Protein AF-A0A9W9YK84-F1 (afdb_monomer_lite)

Structure (mmCIF, N/CA/C/O backbone):
data_AF-A0A9W9YK84-F1
#
_entry.id   AF-A0A9W9YK84-F1
#
loop_
_atom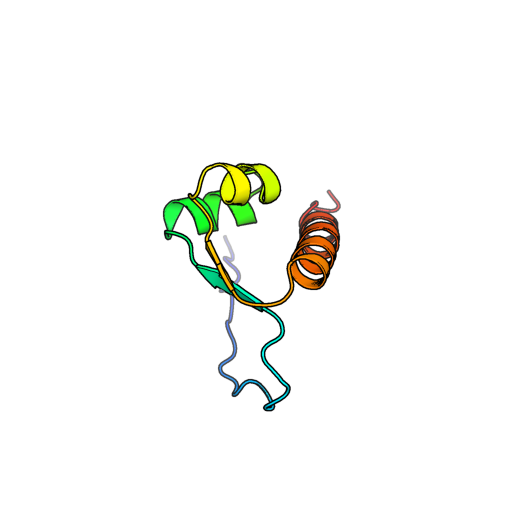_site.group_PDB
_atom_site.id
_atom_site.type_symbol
_atom_site.label_atom_id
_atom_site.label_alt_id
_atom_site.label_comp_id
_atom_site.label_asym_id
_atom_site.label_entity_id
_atom_site.label_seq_id
_atom_site.pdbx_PDB_ins_code
_atom_site.Cartn_x
_atom_site.Cartn_y
_atom_site.Car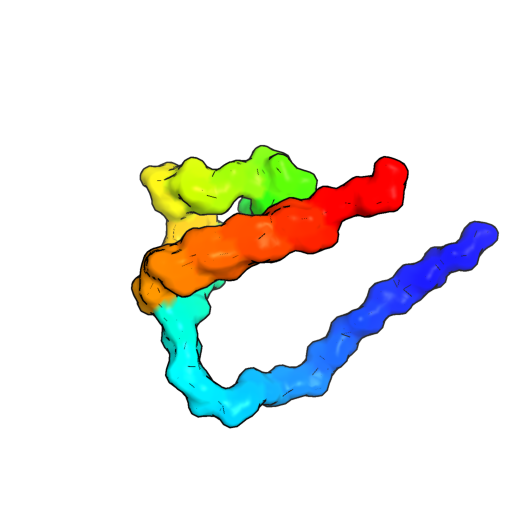tn_z
_atom_site.occupancy
_atom_site.B_iso_or_equiv
_atom_site.auth_seq_id
_atom_site.auth_comp_id
_atom_site.auth_asym_id
_atom_site.auth_atom_id
_atom_site.pdbx_PDB_model_num
ATOM 1 N N . MET A 1 1 ? -37.440 -7.823 -0.340 1.00 42.00 1 MET A N 1
ATOM 2 C CA . MET A 1 1 ? -36.053 -7.311 -0.312 1.00 42.00 1 MET A CA 1
ATOM 3 C C . MET A 1 1 ? -35.222 -8.201 -1.221 1.00 42.00 1 MET A C 1
ATOM 5 O O . MET A 1 1 ? -35.120 -9.381 -0.926 1.00 42.00 1 MET A O 1
ATOM 9 N N . ILE A 1 2 ? -34.740 -7.703 -2.363 1.00 46.41 2 ILE A N 1
ATOM 10 C CA . ILE A 1 2 ? -33.982 -8.518 -3.328 1.00 46.41 2 ILE A CA 1
ATOM 11 C C . ILE A 1 2 ? -32.505 -8.153 -3.163 1.00 46.41 2 ILE A C 1
ATOM 13 O O . ILE A 1 2 ? -32.059 -7.124 -3.665 1.00 46.41 2 ILE A O 1
ATOM 17 N N . GLY A 1 3 ? -31.760 -8.950 -2.397 1.00 46.72 3 GLY A N 1
ATOM 18 C CA . GLY A 1 3 ? -30.311 -8.800 -2.287 1.00 46.72 3 GLY A CA 1
ATOM 19 C C . GLY A 1 3 ? -29.652 -9.330 -3.558 1.00 46.72 3 GLY A C 1
ATOM 20 O O . GLY A 1 3 ? -29.718 -10.527 -3.822 1.00 46.72 3 GLY A O 1
ATOM 21 N N . ARG A 1 4 ? -29.042 -8.458 -4.371 1.00 49.19 4 ARG A N 1
ATOM 22 C CA . ARG A 1 4 ? -28.187 -8.900 -5.485 1.00 49.19 4 ARG A CA 1
ATOM 23 C C . ARG A 1 4 ? -26.962 -9.588 -4.891 1.00 49.19 4 ARG A C 1
ATOM 25 O O . ARG A 1 4 ? -26.176 -8.954 -4.196 1.00 49.19 4 ARG A O 1
ATOM 32 N N . GLN A 1 5 ? -26.821 -10.879 -5.162 1.00 59.38 5 GLN A N 1
ATOM 33 C CA . GLN A 1 5 ? -25.643 -11.651 -4.794 1.00 59.38 5 GLN A CA 1
ATOM 34 C C . GLN A 1 5 ? -24.466 -11.135 -5.634 1.00 59.38 5 GLN A C 1
ATOM 36 O O . GLN A 1 5 ? -24.516 -11.164 -6.864 1.00 59.38 5 GLN A O 1
ATOM 41 N N . GLY A 1 6 ? -23.450 -10.569 -4.981 1.00 58.91 6 GLY A N 1
ATOM 42 C CA . GLY A 1 6 ? -22.206 -10.210 -5.657 1.00 58.91 6 GLY A CA 1
ATOM 43 C C . GLY A 1 6 ? -21.529 -11.478 -6.177 1.00 58.91 6 GLY A C 1
ATOM 44 O O . GLY A 1 6 ? -21.449 -12.468 -5.455 1.00 58.91 6 GLY A O 1
ATOM 45 N N . SER A 1 7 ? -21.065 -11.464 -7.424 1.00 61.38 7 SER A N 1
ATOM 46 C CA . SER A 1 7 ? -20.301 -12.567 -8.013 1.00 61.38 7 SER A CA 1
ATOM 47 C C . SER A 1 7 ? -18.842 -12.155 -8.169 1.00 61.38 7 SER A C 1
ATOM 49 O O . SER A 1 7 ? -18.567 -11.107 -8.755 1.00 61.38 7 SER A O 1
ATOM 51 N N . ALA A 1 8 ? -17.916 -12.989 -7.709 1.00 64.06 8 ALA A N 1
ATOM 52 C CA . ALA A 1 8 ? -16.501 -12.875 -8.039 1.00 64.06 8 ALA A CA 1
ATOM 53 C C . ALA A 1 8 ? -16.156 -13.923 -9.108 1.00 64.06 8 ALA A C 1
ATOM 55 O O . ALA A 1 8 ? -16.606 -15.064 -9.022 1.00 64.06 8 ALA A O 1
ATOM 56 N N . GLY A 1 9 ? -15.400 -13.530 -10.134 1.00 64.38 9 GLY A N 1
ATOM 57 C CA . GLY A 1 9 ? -14.894 -14.450 -11.153 1.00 64.38 9 GLY A CA 1
ATOM 58 C C . GLY A 1 9 ? -13.541 -15.033 -10.750 1.00 64.38 9 GLY A C 1
ATOM 59 O O . GLY A 1 9 ? -12.714 -14.337 -10.166 1.00 64.38 9 GLY A O 1
ATOM 60 N N . SER A 1 10 ? -13.300 -16.297 -11.085 1.00 60.50 10 SER A N 1
ATOM 61 C CA . SER A 1 10 ? -11.981 -16.931 -11.013 1.00 60.50 10 SER A CA 1
ATOM 62 C C . SER A 1 10 ? -11.274 -16.803 -12.362 1.00 60.50 10 SER A C 1
ATOM 64 O O . SER A 1 10 ? -11.840 -17.184 -13.386 1.00 60.50 10 SER A O 1
ATOM 66 N N . GLY A 1 11 ? -10.040 -16.303 -12.373 1.00 60.66 11 GLY A N 1
ATOM 67 C CA . GLY A 1 11 ? -9.226 -16.204 -13.581 1.00 60.66 11 GLY A CA 1
ATOM 68 C C . GLY A 1 11 ? -7.743 -16.144 -13.244 1.00 60.66 11 GLY A C 1
ATOM 69 O O . GLY A 1 11 ? -7.354 -15.584 -12.220 1.00 60.66 11 GLY A O 1
ATOM 70 N N . SER A 1 12 ? -6.915 -16.743 -14.095 1.00 55.31 12 SER A N 1
ATOM 71 C CA . SER A 1 12 ? -5.463 -16.610 -14.023 1.00 55.31 12 SER A CA 1
ATOM 72 C C . SER A 1 12 ? -5.089 -15.190 -14.436 1.00 55.31 12 SER A C 1
ATOM 74 O O . SER A 1 12 ? -5.539 -14.714 -15.480 1.00 55.31 12 SER A O 1
ATOM 76 N N . PHE A 1 13 ? -4.256 -14.513 -13.646 1.00 61.16 13 PHE A N 1
ATOM 77 C CA . PHE A 1 13 ? -3.612 -13.287 -14.107 1.00 61.16 13 PHE A CA 1
ATOM 78 C C . PHE A 1 13 ? -2.831 -13.627 -15.393 1.00 61.16 13 PHE A C 1
ATOM 80 O O . PHE A 1 13 ? -2.027 -14.559 -15.349 1.00 61.16 13 PHE A O 1
ATOM 87 N N . PRO A 1 14 ? -3.081 -12.949 -16.533 1.00 64.31 14 PRO A N 1
ATOM 88 C CA . PRO A 1 14 ? -2.605 -13.369 -17.858 1.00 64.31 14 PRO A CA 1
ATOM 89 C C . PRO A 1 14 ? -1.078 -13.346 -18.047 1.00 64.31 14 PRO A C 1
ATOM 91 O O . PRO A 1 14 ? -0.604 -13.662 -19.132 1.00 64.31 14 PRO A O 1
ATOM 94 N N . GLY A 1 15 ? -0.309 -13.058 -16.994 1.00 52.31 15 GLY A N 1
ATOM 95 C CA . GLY A 1 15 ? 1.122 -13.344 -16.952 1.00 52.31 15 GLY A CA 1
ATOM 96 C C . GLY A 1 15 ? 2.030 -12.174 -17.308 1.00 52.31 15 GLY A C 1
ATOM 97 O O . GLY A 1 15 ? 3.204 -12.403 -17.576 1.00 52.31 15 GLY A O 1
ATOM 98 N N . ASP A 1 16 ? 1.533 -10.936 -17.277 1.00 62.59 16 ASP A N 1
ATOM 99 C CA . ASP A 1 16 ? 2.424 -9.776 -17.324 1.00 62.59 16 ASP A CA 1
ATOM 100 C C . ASP A 1 16 ? 3.264 -9.674 -16.041 1.00 62.59 16 ASP A C 1
ATOM 102 O O . ASP A 1 16 ? 2.977 -10.291 -15.016 1.00 62.59 16 ASP A O 1
ATOM 106 N N . GLU A 1 17 ? 4.335 -8.886 -16.075 1.00 63.47 17 GLU A N 1
ATOM 107 C CA . GLU A 1 17 ? 5.160 -8.646 -14.894 1.00 63.47 17 GLU A CA 1
ATOM 108 C C . GLU A 1 17 ? 4.315 -7.993 -13.786 1.00 63.47 17 GLU A C 1
ATOM 110 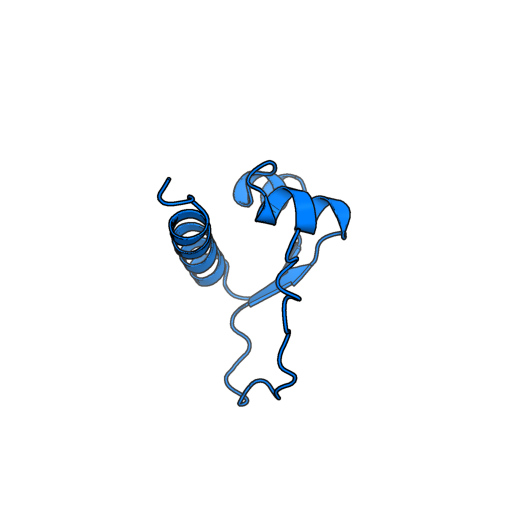O O . GLU A 1 17 ? 3.751 -6.908 -13.976 1.00 63.47 17 GLU A O 1
ATOM 115 N N . VAL A 1 18 ? 4.228 -8.643 -12.617 1.00 64.31 18 VAL A N 1
ATOM 116 C CA . VAL A 1 18 ? 3.549 -8.082 -11.441 1.00 64.31 18 VAL A CA 1
ATOM 117 C C . VAL A 1 18 ? 4.223 -6.764 -11.098 1.00 64.31 18 VAL A C 1
ATOM 119 O O . VAL A 1 18 ? 5.353 -6.720 -10.616 1.00 64.31 18 VAL A O 1
ATOM 122 N N . ASN A 1 19 ? 3.530 -5.664 -11.375 1.00 69.88 19 ASN A N 1
ATOM 123 C CA . ASN A 1 19 ? 4.153 -4.360 -11.253 1.00 69.88 19 ASN A CA 1
ATOM 124 C C . ASN A 1 19 ? 4.306 -3.923 -9.793 1.00 69.88 19 ASN A C 1
ATOM 126 O O . ASN A 1 19 ? 5.269 -3.218 -9.483 1.00 69.88 19 ASN A O 1
ATOM 130 N N . SER A 1 20 ? 3.366 -4.332 -8.933 1.00 79.81 20 SER A N 1
ATOM 131 C CA . SER A 1 20 ? 3.390 -4.085 -7.492 1.00 79.81 20 SER A CA 1
ATOM 132 C C . SER A 1 20 ? 2.573 -5.141 -6.731 1.00 79.81 20 SER A C 1
ATOM 134 O O . SER A 1 20 ? 1.511 -5.548 -7.197 1.00 79.81 20 SER A O 1
ATOM 136 N N . THR A 1 21 ? 3.029 -5.518 -5.537 1.00 83.81 21 THR A N 1
ATOM 137 C CA . THR A 1 21 ? 2.312 -6.365 -4.571 1.00 83.81 21 THR A CA 1
ATOM 138 C C . THR A 1 21 ? 2.046 -5.553 -3.311 1.00 83.81 21 THR A C 1
ATOM 140 O O . THR A 1 21 ? 2.979 -4.989 -2.743 1.00 83.81 21 THR A O 1
ATOM 143 N N . VAL A 1 22 ? 0.787 -5.506 -2.875 1.00 84.56 22 VAL A N 1
ATOM 144 C CA . VAL A 1 22 ? 0.359 -4.812 -1.654 1.00 84.56 22 VAL A CA 1
ATOM 145 C C . VAL A 1 22 ? 0.024 -5.856 -0.592 1.00 84.56 22 VAL A C 1
ATOM 147 O O . VAL A 1 22 ? -0.755 -6.769 -0.862 1.00 84.56 22 VAL A O 1
ATOM 150 N N . MET A 1 23 ? 0.606 -5.726 0.595 1.00 87.94 23 MET A N 1
ATOM 151 C CA . MET A 1 23 ? 0.343 -6.584 1.751 1.00 87.94 23 MET A CA 1
ATOM 152 C C . MET A 1 23 ? -0.187 -5.726 2.901 1.00 87.94 23 MET A C 1
ATOM 154 O O . MET A 1 23 ? 0.388 -4.690 3.225 1.00 87.94 23 MET A O 1
ATOM 158 N N . LEU A 1 24 ? -1.310 -6.141 3.475 1.00 89.12 24 LEU A N 1
ATOM 159 C CA . LEU A 1 24 ? -2.010 -5.473 4.566 1.00 89.12 24 LEU A CA 1
ATOM 160 C C . LEU A 1 24 ? -2.943 -6.477 5.245 1.00 89.12 24 LEU A C 1
ATOM 162 O O . LEU A 1 24 ? -3.356 -7.459 4.621 1.00 89.12 24 LEU A O 1
ATOM 166 N N . ASP A 1 25 ? -3.280 -6.213 6.501 1.00 91.19 25 ASP A N 1
ATOM 167 C CA . ASP A 1 25 ? -4.243 -7.011 7.250 1.00 91.19 25 ASP A CA 1
ATOM 168 C C . ASP A 1 25 ? -5.677 -6.793 6.734 1.00 91.19 25 ASP A C 1
ATOM 170 O O . ASP A 1 25 ? -5.991 -5.841 6.011 1.00 91.19 25 ASP A O 1
ATOM 174 N N . SER A 1 26 ? -6.570 -7.730 7.063 1.00 89.75 26 SER A N 1
ATOM 175 C CA . SER A 1 26 ? -7.936 -7.743 6.515 1.00 89.75 26 SER A CA 1
ATOM 176 C C . SER A 1 26 ? -8.760 -6.523 6.940 1.00 89.75 26 SER A C 1
ATOM 178 O O . SER A 1 26 ? -9.590 -6.040 6.170 1.00 89.75 26 SER A O 1
ATOM 180 N N . GLU A 1 27 ? -8.534 -6.010 8.149 1.00 91.06 27 GLU A N 1
ATOM 181 C CA . GLU A 1 27 ? -9.239 -4.838 8.676 1.00 91.06 27 GLU A CA 1
ATOM 182 C C . GLU A 1 27 ? -8.815 -3.564 7.934 1.00 91.06 27 GLU A C 1
ATOM 184 O O . GLU A 1 27 ? -9.659 -2.788 7.476 1.00 91.06 27 GLU A O 1
ATOM 189 N N . GLU A 1 28 ? -7.511 -3.394 7.725 1.00 87.88 28 GLU A N 1
ATOM 190 C CA . GLU A 1 28 ? -6.905 -2.329 6.934 1.00 87.88 28 GLU A CA 1
ATOM 191 C C . GLU A 1 28 ? -7.376 -2.387 5.485 1.00 87.88 28 GLU A C 1
ATOM 193 O O . GLU A 1 28 ? -7.660 -1.341 4.901 1.00 87.88 28 GLU A O 1
ATOM 198 N N . PHE A 1 29 ? -7.499 -3.589 4.913 1.00 87.12 29 PHE A N 1
ATOM 199 C CA . PHE A 1 29 ? -8.051 -3.771 3.574 1.00 87.12 29 PHE A CA 1
ATOM 200 C C . PHE A 1 29 ? -9.469 -3.216 3.500 1.00 87.12 29 PHE A C 1
ATOM 202 O O . PHE A 1 29 ? -9.746 -2.352 2.669 1.00 87.12 29 PHE A O 1
ATOM 209 N N . VAL A 1 30 ? -10.359 -3.636 4.398 1.00 88.19 30 VAL A N 1
ATOM 210 C CA . VAL A 1 30 ? -11.731 -3.116 4.408 1.00 88.19 30 VAL A CA 1
ATOM 211 C C . VAL A 1 30 ? -11.723 -1.599 4.581 1.00 88.19 30 VAL A C 1
ATOM 213 O O . VAL A 1 30 ? -12.332 -0.906 3.773 1.00 88.19 30 VAL A O 1
ATOM 216 N N . ALA A 1 31 ? -10.975 -1.064 5.548 1.00 87.00 31 ALA A N 1
ATOM 217 C CA . ALA A 1 31 ? -10.921 0.374 5.800 1.00 87.00 31 ALA A CA 1
ATOM 218 C C . ALA A 1 31 ? -10.397 1.177 4.595 1.00 87.00 31 ALA A C 1
ATOM 220 O O . ALA A 1 31 ? -10.900 2.266 4.303 1.00 87.00 31 ALA A O 1
ATOM 221 N N . LEU A 1 32 ? -9.407 0.652 3.873 1.00 84.12 32 LEU A N 1
ATOM 222 C CA . LEU A 1 32 ? -8.837 1.282 2.683 1.00 84.12 32 LEU A CA 1
ATOM 223 C C . LEU A 1 32 ? -9.854 1.298 1.538 1.00 84.12 32 LEU A C 1
ATOM 225 O O . LEU A 1 32 ? -10.085 2.339 0.922 1.00 84.12 32 LEU A O 1
ATOM 229 N N . PHE A 1 33 ? -10.539 0.174 1.321 1.00 81.06 33 PHE A N 1
ATOM 230 C CA . PHE A 1 33 ? -11.569 0.024 0.293 1.00 81.06 33 PHE A CA 1
ATOM 231 C C . PHE A 1 33 ? -12.964 0.534 0.716 1.00 81.06 33 PHE A C 1
ATOM 233 O O . PHE A 1 33 ? -13.912 0.483 -0.060 1.00 81.06 33 PHE A O 1
ATOM 240 N N . THR A 1 34 ? -13.134 1.083 1.911 1.00 84.31 34 THR A N 1
ATOM 241 C CA . THR A 1 34 ? -14.325 1.874 2.271 1.00 84.31 34 THR A CA 1
ATOM 242 C C . THR A 1 34 ? -14.008 3.366 2.365 1.00 84.31 34 THR A C 1
ATOM 244 O O . THR A 1 34 ? -14.889 4.167 2.665 1.00 84.31 34 THR A O 1
ATOM 247 N N . GLY A 1 35 ? -12.754 3.759 2.109 1.00 80.75 35 GLY A N 1
ATOM 248 C CA . GLY A 1 35 ? -12.292 5.145 2.196 1.00 80.75 35 GLY A CA 1
ATOM 249 C C . GLY A 1 35 ? -12.096 5.660 3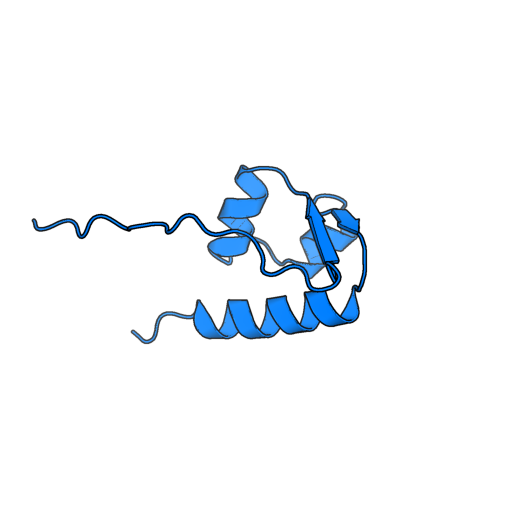.627 1.00 80.75 35 GLY A C 1
ATOM 250 O O . GLY A 1 35 ? -11.955 6.865 3.823 1.00 80.75 35 GLY A O 1
ATOM 251 N N . HIS A 1 36 ? -12.081 4.774 4.626 1.00 85.44 36 HIS A N 1
ATOM 252 C CA . HIS A 1 36 ? -11.805 5.106 6.028 1.00 85.44 36 HIS A CA 1
ATOM 253 C C . HIS A 1 36 ? -10.307 5.141 6.355 1.00 85.44 36 HIS A C 1
ATOM 255 O O . HIS A 1 36 ? -9.917 5.730 7.362 1.00 85.44 36 HIS A O 1
ATOM 261 N N . LEU A 1 37 ? -9.463 4.549 5.508 1.00 85.38 37 LEU A N 1
ATOM 262 C CA . LEU A 1 37 ? -8.011 4.565 5.642 1.00 85.38 37 LEU A CA 1
AT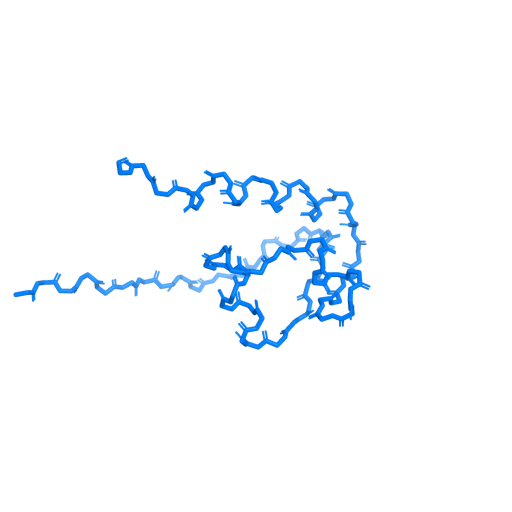OM 263 C C . LEU A 1 37 ? -7.373 5.221 4.418 1.00 85.38 37 LEU A C 1
ATOM 265 O O . LEU A 1 37 ? -7.620 4.820 3.282 1.00 85.38 37 LEU A O 1
ATOM 269 N N . ASN A 1 38 ? -6.521 6.221 4.652 1.00 86.00 38 ASN A N 1
ATOM 270 C CA . ASN A 1 38 ? -5.730 6.823 3.589 1.00 86.00 38 ASN A CA 1
ATOM 271 C C . ASN A 1 38 ? -4.568 5.879 3.197 1.00 86.00 38 ASN A C 1
ATOM 273 O O . ASN A 1 38 ? -3.738 5.560 4.053 1.00 86.00 38 ASN A O 1
ATOM 277 N N . PRO A 1 39 ? -4.445 5.472 1.922 1.00 81.50 39 PRO A N 1
ATOM 278 C CA . PRO A 1 39 ? -3.427 4.512 1.481 1.00 81.50 39 PRO A CA 1
ATOM 279 C C . PRO A 1 39 ? -1.982 4.991 1.668 1.00 81.50 39 PRO A C 1
ATOM 281 O O . PRO A 1 39 ? -1.107 4.202 2.022 1.00 81.50 39 PRO A O 1
ATOM 284 N N . ALA A 1 40 ? -1.716 6.288 1.472 1.00 83.31 40 ALA A N 1
ATOM 285 C CA . ALA A 1 40 ? -0.384 6.858 1.668 1.00 83.31 40 ALA A CA 1
ATOM 286 C C . ALA A 1 40 ? -0.001 6.883 3.155 1.00 83.31 40 ALA A C 1
ATOM 288 O O . ALA A 1 40 ? 1.131 6.562 3.511 1.00 83.31 40 ALA A O 1
ATOM 289 N N . GLN A 1 41 ? -0.956 7.200 4.032 1.00 86.31 41 GLN A N 1
ATOM 290 C CA . GLN A 1 41 ? -0.753 7.135 5.479 1.00 86.31 41 GLN A CA 1
ATOM 291 C C . GLN A 1 41 ? -0.544 5.692 5.961 1.00 86.31 41 GLN A C 1
ATOM 293 O O . GLN A 1 41 ? 0.320 5.451 6.805 1.00 86.31 41 GLN A O 1
ATOM 298 N N . ALA A 1 42 ? -1.290 4.725 5.421 1.00 87.50 42 ALA A N 1
ATOM 299 C CA . ALA A 1 42 ? -1.113 3.306 5.732 1.00 87.50 42 ALA A CA 1
ATOM 300 C C . ALA A 1 42 ? 0.292 2.811 5.352 1.00 87.50 42 ALA A C 1
ATOM 302 O O . ALA A 1 42 ? 0.938 2.135 6.149 1.00 87.50 42 ALA A O 1
ATOM 303 N N . TYR A 1 43 ? 0.797 3.223 4.184 1.00 84.75 43 TYR A N 1
ATOM 304 C CA . TYR A 1 43 ? 2.154 2.895 3.744 1.00 84.75 43 TYR A CA 1
ATOM 305 C C . TYR A 1 43 ? 3.225 3.509 4.654 1.00 84.75 43 TYR A C 1
ATOM 307 O O . TYR A 1 43 ? 4.095 2.808 5.161 1.00 84.75 43 TYR A O 1
ATOM 315 N N . LEU A 1 44 ? 3.135 4.815 4.925 1.00 86.94 44 LEU A N 1
ATOM 316 C CA . LEU A 1 44 ? 4.113 5.520 5.764 1.00 86.94 44 LEU A CA 1
ATOM 317 C C . LEU A 1 44 ? 4.122 5.035 7.222 1.00 86.94 44 LEU A C 1
ATOM 319 O O . LEU A 1 44 ? 5.151 5.116 7.884 1.00 86.94 44 LEU A O 1
ATOM 323 N N . SER A 1 45 ? 2.988 4.538 7.723 1.00 88.56 45 SER A N 1
ATOM 324 C CA . SER A 1 45 ? 2.862 3.994 9.083 1.00 88.56 45 SER A CA 1
ATOM 325 C C . SER A 1 45 ? 3.237 2.514 9.201 1.00 88.56 45 SER A C 1
ATOM 327 O O . SER A 1 45 ? 3.182 1.970 10.301 1.00 88.56 45 SER A O 1
ATOM 329 N N . GLY A 1 46 ? 3.608 1.858 8.095 1.00 88.25 46 GLY A N 1
ATOM 330 C CA . GLY A 1 46 ? 3.983 0.442 8.073 1.00 88.25 46 GLY A CA 1
ATOM 331 C C . GLY A 1 46 ? 2.805 -0.536 8.124 1.00 88.25 46 GLY A C 1
ATOM 332 O O . GLY A 1 46 ? 3.025 -1.739 8.185 1.00 88.25 46 GLY A O 1
ATOM 333 N N . LYS A 1 47 ? 1.563 -0.043 8.070 1.00 86.75 47 LYS A N 1
ATOM 334 C CA . LYS A 1 47 ? 0.342 -0.869 8.017 1.00 86.75 47 LYS A CA 1
ATOM 335 C C . LYS A 1 47 ? 0.055 -1.444 6.630 1.00 86.75 47 LYS A C 1
ATOM 337 O O . LYS A 1 47 ? -0.796 -2.312 6.471 1.00 86.75 47 LYS A O 1
ATOM 342 N N . LEU A 1 48 ? 0.729 -0.911 5.618 1.00 88.00 48 LEU A N 1
ATOM 343 C CA . LEU A 1 48 ? 0.673 -1.370 4.243 1.00 88.00 48 LEU A CA 1
ATOM 344 C C . LEU A 1 48 ? 2.108 -1.540 3.759 1.00 88.00 48 LEU A C 1
ATOM 346 O O . LEU A 1 48 ? 2.862 -0.572 3.680 1.00 88.00 48 LEU A O 1
ATOM 350 N N . GLU A 1 49 ? 2.478 -2.767 3.420 1.00 89.12 49 GLU A N 1
ATOM 351 C CA . GLU A 1 49 ? 3.746 -3.069 2.768 1.00 89.12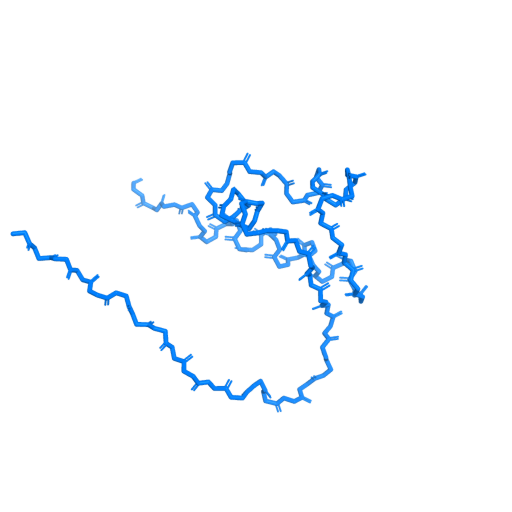 49 GLU A CA 1
ATOM 352 C C . GLU A 1 49 ? 3.535 -3.087 1.251 1.00 89.12 49 GLU A C 1
ATOM 354 O O . GLU A 1 49 ? 2.571 -3.662 0.737 1.00 89.12 49 GLU A O 1
ATOM 359 N N . LEU A 1 50 ? 4.445 -2.440 0.521 1.00 88.44 50 LEU A N 1
ATOM 360 C CA . LEU A 1 50 ? 4.434 -2.413 -0.935 1.00 88.44 50 LEU A CA 1
ATOM 361 C C . LEU A 1 50 ? 5.743 -2.983 -1.475 1.00 88.44 50 LEU A C 1
ATOM 363 O O . LEU A 1 50 ? 6.817 -2.441 -1.220 1.00 88.44 50 LEU A O 1
ATOM 367 N N . LYS A 1 51 ? 5.644 -4.030 -2.292 1.00 86.81 51 LYS A N 1
ATOM 368 C CA . LYS A 1 51 ? 6.750 -4.540 -3.114 1.00 86.81 51 LYS A CA 1
ATOM 369 C C . LYS A 1 51 ? 6.525 -4.115 -4.562 1.00 86.81 51 LYS A C 1
ATOM 371 O O . LYS A 1 51 ? 5.393 -4.133 -5.032 1.00 86.81 51 LYS A O 1
ATOM 376 N N . GLY A 1 52 ? 7.582 -3.741 -5.281 1.00 83.75 52 GLY A N 1
ATOM 377 C CA . GLY A 1 52 ? 7.492 -3.289 -6.676 1.00 83.75 52 GLY A CA 1
ATOM 378 C C . GLY A 1 52 ? 7.333 -1.770 -6.826 1.00 83.75 52 GLY A C 1
ATOM 379 O O . GLY A 1 52 ? 7.929 -0.992 -6.083 1.00 83.75 52 GLY A O 1
ATOM 380 N N . SER A 1 53 ? 6.582 -1.318 -7.831 1.00 85.06 53 SER A N 1
ATOM 381 C CA . SER A 1 53 ? 6.550 0.092 -8.233 1.00 85.06 53 SER A CA 1
ATOM 382 C C . SER A 1 53 ? 5.604 0.938 -7.374 1.00 85.06 53 SER A C 1
ATOM 384 O O . SER A 1 53 ? 4.377 0.845 -7.483 1.00 85.06 53 SER A O 1
ATOM 386 N N . PHE A 1 54 ? 6.176 1.854 -6.590 1.00 81.19 54 PHE A N 1
ATOM 387 C CA . PHE A 1 54 ? 5.408 2.854 -5.839 1.00 81.19 54 PHE A CA 1
ATOM 388 C C . PHE A 1 54 ? 4.606 3.793 -6.751 1.00 81.19 54 PHE A C 1
ATOM 390 O O . PHE A 1 54 ? 3.442 4.080 -6.488 1.00 81.19 54 PHE A O 1
ATOM 397 N N . ALA A 1 55 ? 5.187 4.221 -7.876 1.00 83.62 55 ALA A N 1
ATOM 398 C CA . ALA A 1 55 ? 4.516 5.120 -8.815 1.00 83.62 55 ALA A CA 1
ATOM 399 C C . ALA A 1 55 ? 3.230 4.505 -9.394 1.00 83.62 55 ALA A C 1
ATOM 401 O O . ALA A 1 55 ? 2.192 5.167 -9.442 1.00 83.62 55 ALA A O 1
ATOM 402 N N . LYS A 1 56 ? 3.278 3.226 -9.789 1.00 82.94 56 LYS A N 1
ATOM 403 C CA . LYS A 1 56 ? 2.106 2.509 -10.312 1.00 82.94 56 LYS A CA 1
ATOM 404 C C . LYS A 1 56 ? 1.041 2.297 -9.233 1.00 82.94 56 LYS A C 1
ATOM 406 O O . LYS A 1 56 ? -0.140 2.469 -9.521 1.00 82.94 56 LYS A O 1
ATOM 411 N N . PHE A 1 57 ? 1.450 2.020 -7.992 1.00 83.56 57 PHE A N 1
ATOM 412 C CA . PHE A 1 57 ? 0.532 1.934 -6.853 1.00 83.56 57 PHE A CA 1
ATOM 413 C C . PHE A 1 57 ? -0.212 3.254 -6.604 1.00 83.56 57 PHE A C 1
ATOM 415 O O . PHE A 1 57 ? -1.433 3.252 -6.481 1.00 83.56 57 PHE A O 1
ATOM 422 N N . VAL A 1 58 ? 0.487 4.393 -6.614 1.00 82.12 58 VAL A N 1
ATOM 423 C CA . VAL A 1 58 ? -0.142 5.716 -6.434 1.00 82.12 58 VAL A CA 1
ATOM 424 C C . VAL A 1 58 ? -1.124 6.043 -7.565 1.00 82.12 58 VAL A C 1
ATOM 426 O O . VAL A 1 58 ? -2.162 6.658 -7.330 1.00 82.12 58 VAL A O 1
ATOM 429 N N . ILE A 1 59 ? -0.821 5.648 -8.804 1.00 83.19 59 ILE A N 1
ATOM 430 C CA . ILE A 1 59 ? -1.738 5.832 -9.940 1.00 83.19 59 ILE A CA 1
ATOM 431 C C . ILE A 1 59 ? -3.005 4.985 -9.754 1.00 83.19 59 ILE A C 1
ATOM 433 O O . ILE A 1 59 ? -4.111 5.523 -9.872 1.00 83.19 59 ILE A O 1
ATOM 437 N N . LEU A 1 60 ? -2.840 3.701 -9.411 1.00 82.94 60 LEU A N 1
ATOM 438 C CA . LEU A 1 60 ? -3.941 2.784 -9.113 1.00 82.94 60 LEU A CA 1
ATOM 439 C C . LEU A 1 60 ? -4.828 3.340 -7.999 1.00 82.94 60 LEU A C 1
ATOM 441 O O . LEU A 1 60 ? -6.039 3.413 -8.178 1.00 82.94 60 LEU A O 1
ATOM 445 N N . GLU A 1 61 ? -4.231 3.765 -6.886 1.00 79.44 61 GLU A N 1
ATOM 446 C CA . GLU A 1 61 ? -4.933 4.334 -5.736 1.00 79.44 61 GLU A CA 1
ATOM 447 C C . GLU A 1 61 ? -5.830 5.503 -6.141 1.00 79.44 61 GLU A C 1
ATOM 449 O O . GLU A 1 61 ? -7.041 5.470 -5.913 1.00 79.44 61 GLU A O 1
ATOM 454 N N . LYS A 1 62 ? -5.267 6.494 -6.837 1.00 79.31 62 LYS A N 1
ATOM 455 C CA . LYS A 1 62 ? -6.018 7.672 -7.286 1.00 79.31 62 LYS A CA 1
ATOM 456 C C . LYS A 1 62 ? -7.183 7.300 -8.197 1.00 79.31 62 LYS A C 1
ATOM 458 O O . LYS A 1 62 ? -8.256 7.902 -8.114 1.00 79.31 62 LYS A O 1
ATOM 463 N N . GLN A 1 63 ? -6.981 6.339 -9.097 1.00 80.44 63 GLN A N 1
ATOM 464 C CA . GLN A 1 63 ? -8.023 5.901 -10.026 1.00 80.44 63 GLN A CA 1
ATOM 465 C C . GLN A 1 63 ? -9.100 5.073 -9.333 1.00 80.44 63 GLN A C 1
ATOM 467 O O . GLN A 1 63 ? -10.282 5.322 -9.570 1.00 80.44 63 GLN A O 1
ATOM 472 N N . LEU A 1 64 ? -8.711 4.162 -8.449 1.00 77.38 64 LEU A N 1
ATOM 473 C CA . LEU A 1 64 ? -9.602 3.347 -7.636 1.00 77.38 64 LEU A CA 1
ATOM 474 C C . LEU A 1 64 ? -10.486 4.234 -6.748 1.00 77.38 64 LEU A C 1
ATOM 476 O O . LEU A 1 64 ? -11.710 4.184 -6.859 1.00 77.38 64 LEU A O 1
ATOM 480 N N . MET A 1 65 ? -9.889 5.150 -5.982 1.00 76.06 65 MET A N 1
ATOM 481 C CA . MET A 1 65 ? -10.616 6.089 -5.118 1.00 76.06 65 MET A CA 1
ATOM 482 C C . MET A 1 65 ? -11.580 6.983 -5.905 1.00 76.06 65 MET A C 1
ATOM 484 O O . MET A 1 65 ? -12.653 7.335 -5.414 1.00 76.06 65 MET A O 1
ATOM 488 N N . ARG A 1 66 ? -11.247 7.331 -7.155 1.00 78.75 66 ARG A N 1
ATOM 489 C CA . ARG A 1 66 ? -12.161 8.069 -8.039 1.00 78.75 66 ARG A CA 1
ATOM 490 C C . ARG A 1 66 ? -13.382 7.240 -8.448 1.00 78.75 66 ARG A C 1
ATOM 492 O O . ARG A 1 66 ? -14.464 7.808 -8.549 1.00 78.75 66 ARG A O 1
ATOM 499 N N . GLN A 1 67 ? -13.218 5.941 -8.699 1.00 76.00 67 GLN A N 1
ATOM 500 C CA . GLN A 1 67 ? -14.316 5.039 -9.085 1.00 76.00 67 GLN A CA 1
ATOM 501 C C . GLN A 1 67 ? -15.193 4.629 -7.895 1.00 76.00 67 GLN A C 1
ATOM 503 O O . GLN A 1 67 ? -16.366 4.320 -8.077 1.00 76.00 67 GLN A O 1
ATOM 508 N N . MET A 1 68 ? -14.640 4.645 -6.682 1.00 72.69 68 MET A N 1
ATOM 509 C CA . MET A 1 68 ? -15.346 4.256 -5.456 1.00 72.69 68 MET A CA 1
ATOM 510 C C . MET A 1 68 ? -16.220 5.365 -4.867 1.00 72.69 68 MET A C 1
ATOM 512 O O . MET A 1 68 ? -17.063 5.098 -4.013 1.00 72.69 68 MET A O 1
ATOM 516 N N . LYS A 1 69 ? -16.071 6.608 -5.338 1.00 66.12 69 LYS A N 1
ATOM 517 C CA . LYS A 1 69 ? -17.032 7.672 -5.040 1.00 66.12 69 LYS A CA 1
ATOM 518 C C . LYS A 1 69 ? -18.361 7.332 -5.712 1.00 66.12 69 LYS A C 1
ATOM 520 O O . LYS A 1 69 ? -18.496 7.446 -6.929 1.00 66.12 69 LYS A O 1
ATOM 525 N N . SER A 1 70 ? -19.326 6.897 -4.903 1.00 64.69 70 SER A N 1
ATOM 526 C CA . SER A 1 70 ? -20.695 6.642 -5.348 1.00 64.69 70 SER A CA 1
ATOM 527 C C . SER A 1 70 ? -21.254 7.875 -6.063 1.00 64.69 70 SER A C 1
ATOM 529 O O . SER A 1 70 ? -21.164 8.985 -5.541 1.00 64.69 70 SER A O 1
ATOM 531 N N . LYS A 1 71 ? -21.823 7.686 -7.258 1.00 61.59 71 LYS A N 1
ATOM 532 C CA . LYS A 1 71 ? -22.495 8.741 -8.039 1.00 61.59 71 LYS A CA 1
ATOM 533 C C . LYS A 1 71 ? -23.953 8.927 -7.593 1.00 61.59 71 LYS A C 1
ATOM 535 O O . LYS A 1 71 ? -24.846 8.918 -8.438 1.00 61.59 71 LYS A O 1
ATOM 540 N N . LEU A 1 72 ? -24.181 8.992 -6.283 1.00 44.84 72 LEU A N 1
ATOM 541 C CA . LEU A 1 72 ? -25.490 9.346 -5.724 1.00 44.84 72 LEU A CA 1
ATOM 542 C C . LEU A 1 72 ? -25.781 10.828 -5.964 1.00 44.84 72 LEU A C 1
ATOM 544 O O . LEU A 1 72 ? -24.846 11.638 -5.773 1.00 44.84 72 LEU A O 1
#

Foldseek 3Di:
DDDDDDDDDDDDPPDDDPQKDKDADPVQVVCLLQVNDDPVVCPVVVRIDMDHDPVVVVVCSVVSVVVSPDPD

Sequence (72 aa):
MIGRQGSAGSGSFPGDEVNSTVMLDSEEFVALFTGHLNPAQAYLSGKLELKGSFAKFVILEKQLMRQMKSKL

InterPro domains:
  IPR003033 SCP2 sterol-binding domain [PF02036] (14-56)
  IPR036527 SCP2 sterol-binding domain superfamily [G3DSA:3.30.1050.10] (2-72)
  IPR036527 SCP2 sterol-binding domain superfamily [SSF55718] (10-64)

Organism: NCBI:txid174260

pLDDT: mean 76.02, std 13.21, range [42.0, 91.19]

Radius of gyration: 14.5 Å; chains: 1; bounding box: 44×26×27 Å

Secondary structure (DSSP, 8-state):
-------PPP---------EEEE--HHHHHHHHTTSS-HHHHHHTTSSEEEE-HHHHHHHHHHHHHHHS---